Protein AF-F9RH18-F1 (afdb_monomer_lite)

pLDDT: mean 85.63, std 12.44, range [59.16, 97.5]

Sequence (77 aa):
SLTIDADGNWVYNVDNADVQYLAQDETKVETFTVASMDGTTHDIVITITGINDSAVISGDAVGAVTEDDTAPVLTDS

Secondary structure (DSSP, 8-state):
-EEE-TTS-EEE---GGGTTTPPTT-EEEEEEEEE-TTS-EEEEEEEEE--PPPP---S----------S-------

Foldseek 3Di:
DKDADLVGDMDDDDDPVVVQVAEAQRKDKDWDWDAHPVRDIDIDIDIDGDYDDDDDDDDPPDDDDDPPCPDDPDDDD

Radius of gyration: 29.02 Å; chains: 1; bounding box: 68×26×77 Å

Structure (mmCIF, N/CA/C/O backbone):
data_AF-F9RH18-F1
#
_entry.id   AF-F9RH18-F1
#
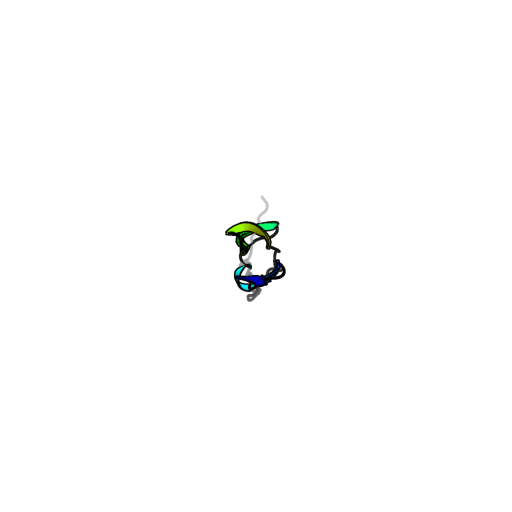loop_
_atom_site.group_PDB
_atom_site.id
_atom_site.type_symbol
_atom_site.label_atom_id
_atom_site.label_alt_id
_atom_site.label_comp_id
_atom_site.label_asym_id
_atom_site.label_entity_id
_atom_site.label_seq_id
_atom_site.pdbx_PDB_ins_code
_atom_site.Cartn_x
_atom_site.Cartn_y
_atom_site.Cartn_z
_atom_site.occupancy
_atom_site.B_iso_or_equiv
_atom_site.auth_seq_id
_atom_site.auth_comp_id
_atom_site.auth_asym_id
_atom_site.auth_atom_id
_atom_site.pdbx_PDB_model_num
ATOM 1 N N . SER A 1 1 ? -7.330 -2.776 -0.968 1.00 90.06 1 SER A N 1
ATOM 2 C CA . SER A 1 1 ? -8.382 -2.732 0.068 1.00 90.06 1 SER A CA 1
ATOM 3 C C . SER A 1 1 ? -8.017 -3.670 1.205 1.00 90.06 1 SER A C 1
ATOM 5 O O . SER A 1 1 ? -7.270 -4.618 0.988 1.00 90.06 1 SER A O 1
ATOM 7 N N . LEU A 1 2 ? -8.533 -3.403 2.407 1.00 95.56 2 LEU A N 1
ATOM 8 C CA . LEU A 1 2 ? -8.363 -4.261 3.578 1.00 95.56 2 LEU A CA 1
ATOM 9 C C . LEU A 1 2 ? -9.732 -4.588 4.181 1.00 95.56 2 LEU A C 1
ATOM 11 O O . LEU A 1 2 ? -10.582 -3.706 4.303 1.00 95.56 2 LEU A O 1
ATOM 15 N N . THR A 1 3 ? -9.935 -5.847 4.551 1.00 95.38 3 THR A N 1
ATOM 16 C CA . THR A 1 3 ? -11.111 -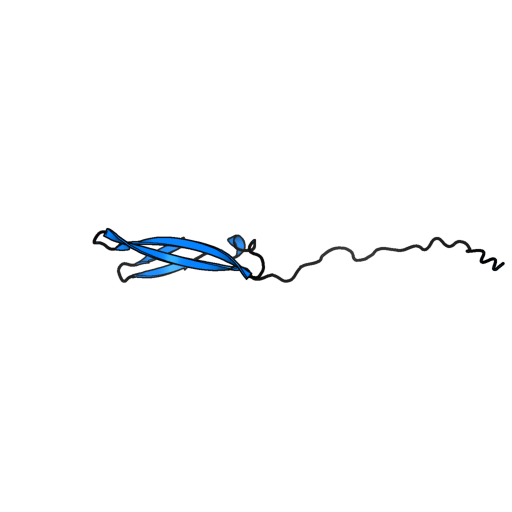6.326 5.291 1.00 95.38 3 THR A CA 1
ATOM 17 C C . THR A 1 3 ? -10.654 -7.047 6.548 1.00 95.38 3 THR A C 1
ATOM 19 O O . THR A 1 3 ? -9.662 -7.766 6.486 1.00 95.38 3 THR A O 1
ATOM 22 N N . ILE A 1 4 ? -11.378 -6.892 7.657 1.00 95.44 4 ILE A N 1
ATOM 23 C CA . ILE A 1 4 ? -11.120 -7.570 8.933 1.00 95.44 4 ILE A CA 1
ATOM 24 C C . ILE A 1 4 ? -12.428 -8.161 9.474 1.00 95.44 4 ILE A C 1
ATOM 26 O O . ILE A 1 4 ? -13.481 -7.535 9.331 1.00 95.44 4 ILE A O 1
ATOM 30 N N . ASP A 1 5 ? -12.380 -9.365 10.040 1.00 94.50 5 ASP A N 1
ATOM 31 C CA . ASP A 1 5 ? -13.526 -10.014 10.681 1.00 94.50 5 ASP A CA 1
ATOM 32 C C . ASP A 1 5 ? -13.564 -9.783 12.204 1.00 94.50 5 ASP A C 1
ATOM 34 O O . ASP A 1 5 ? -12.685 -9.146 12.786 1.00 94.50 5 ASP A O 1
ATOM 38 N N . ALA A 1 6 ? -14.621 -10.277 12.855 1.00 91.50 6 ALA A N 1
ATOM 39 C CA . ALA A 1 6 ? -14.822 -10.107 14.295 1.00 91.50 6 ALA A CA 1
ATOM 40 C C . ALA A 1 6 ? -13.806 -10.880 15.159 1.00 91.50 6 ALA A C 1
ATOM 42 O O . ALA A 1 6 ? -13.606 -10.516 16.317 1.00 91.50 6 ALA A O 1
ATOM 43 N N . ASP A 1 7 ? -13.169 -11.913 14.602 1.00 92.31 7 ASP A N 1
ATOM 44 C CA . ASP A 1 7 ? -12.128 -12.704 15.265 1.00 92.31 7 ASP A CA 1
ATOM 45 C C . ASP A 1 7 ? -10.732 -12.070 15.087 1.00 92.31 7 ASP A C 1
ATOM 47 O O . ASP A 1 7 ? -9.756 -12.517 15.692 1.00 92.31 7 ASP A O 1
ATOM 51 N N . GLY A 1 8 ? -10.634 -10.999 14.289 1.00 91.50 8 GLY A N 1
ATOM 52 C CA . GLY A 1 8 ? -9.407 -10.257 14.015 1.00 91.50 8 GLY A CA 1
ATOM 53 C C . GLY A 1 8 ? -8.619 -10.770 12.809 1.00 91.50 8 GLY A C 1
ATOM 54 O O . GLY A 1 8 ? -7.505 -10.292 12.572 1.00 91.50 8 GLY A O 1
ATOM 55 N N . ASN A 1 9 ? -9.161 -11.705 12.022 1.00 94.56 9 ASN A N 1
ATOM 56 C CA . ASN A 1 9 ? -8.524 -12.127 10.778 1.00 94.56 9 ASN A CA 1
ATOM 57 C C . ASN A 1 9 ? -8.716 -11.041 9.725 1.00 94.56 9 ASN A C 1
ATOM 59 O O . ASN A 1 9 ? -9.833 -10.575 9.493 1.00 94.56 9 ASN A O 1
ATOM 63 N N . TRP A 1 10 ? -7.633 -10.657 9.056 1.00 96.81 10 TRP A N 1
ATOM 64 C CA . TRP A 1 10 ? -7.664 -9.627 8.027 1.00 96.81 10 TRP A CA 1
ATOM 65 C C . TRP A 1 10 ? -7.087 -10.121 6.706 1.00 96.81 10 TRP A C 1
ATOM 67 O O . TRP A 1 10 ? -6.217 -10.989 6.655 1.00 96.81 10 TRP A O 1
ATOM 77 N N . VAL A 1 11 ? -7.592 -9.540 5.623 1.00 96.56 11 VAL A N 1
ATOM 78 C CA . VAL A 1 11 ? -7.150 -9.792 4.252 1.00 96.56 11 VAL A CA 1
ATOM 79 C C . VAL A 1 11 ? -6.862 -8.451 3.596 1.00 96.56 11 VAL A C 1
ATOM 81 O O . VAL A 1 11 ? -7.697 -7.546 3.625 1.00 96.56 11 VAL A O 1
ATOM 84 N N . TYR A 1 12 ? -5.679 -8.339 3.000 1.00 96.88 12 TYR A N 1
ATOM 85 C CA . TYR A 1 12 ? -5.278 -7.217 2.163 1.00 96.88 12 TYR A CA 1
ATOM 86 C C . TYR A 1 12 ? -5.244 -7.661 0.701 1.00 96.88 12 TYR A C 1
ATOM 88 O O . TYR A 1 12 ? -4.697 -8.718 0.390 1.00 96.88 12 TYR A O 1
ATOM 96 N N . ASN A 1 13 ? -5.812 -6.853 -0.191 1.00 95.62 13 ASN A N 1
ATOM 97 C CA . ASN A 1 13 ? -5.816 -7.121 -1.624 1.00 95.62 13 ASN A CA 1
ATOM 98 C C . ASN A 1 13 ? -5.490 -5.846 -2.406 1.00 95.62 13 ASN A C 1
ATOM 100 O O . ASN A 1 13 ? -6.121 -4.810 -2.192 1.00 95.62 13 ASN A O 1
ATOM 104 N N . VAL A 1 14 ? -4.553 -5.924 -3.343 1.00 95.25 14 VAL A N 1
ATOM 105 C CA . VAL A 1 14 ? -4.197 -4.844 -4.272 1.00 95.25 14 VAL A CA 1
ATOM 106 C C . VAL A 1 14 ? -4.072 -5.442 -5.667 1.00 95.25 14 VAL A C 1
ATOM 108 O O . VAL A 1 14 ? -3.611 -6.576 -5.799 1.00 95.25 14 VAL A O 1
ATOM 111 N N . ASP A 1 15 ? -4.549 -4.735 -6.692 1.00 94.62 15 ASP A N 1
ATOM 112 C CA . ASP A 1 15 ? -4.330 -5.174 -8.069 1.00 94.62 15 ASP A CA 1
ATOM 113 C C . ASP A 1 15 ? -2.852 -4.970 -8.412 1.00 94.62 15 ASP A C 1
ATOM 115 O O . ASP A 1 15 ? -2.278 -3.918 -8.126 1.00 94.62 15 ASP A O 1
ATOM 119 N N . ASN A 1 16 ? -2.233 -5.971 -9.035 1.00 90.75 16 ASN A N 1
ATOM 120 C CA . ASN A 1 16 ? -0.855 -5.855 -9.483 1.00 90.75 16 ASN A CA 1
ATOM 121 C C . ASN A 1 16 ? -0.698 -4.677 -10.455 1.00 90.75 16 ASN A C 1
ATOM 123 O O . ASN A 1 16 ? 0.279 -3.940 -10.366 1.00 90.75 16 ASN A O 1
ATOM 127 N N . ALA A 1 17 ? -1.685 -4.444 -11.328 1.00 93.50 17 ALA A N 1
ATOM 128 C CA . ALA A 1 17 ? -1.660 -3.341 -12.288 1.00 93.50 17 ALA A CA 1
ATOM 129 C C . ALA A 1 17 ? -1.526 -1.959 -11.620 1.00 93.50 17 ALA A C 1
ATOM 131 O O . ALA A 1 17 ? -0.885 -1.072 -12.184 1.00 93.50 17 ALA A O 1
ATOM 132 N N . ASP A 1 18 ? -2.062 -1.794 -10.408 1.00 93.62 18 ASP A N 1
ATOM 133 C CA . ASP A 1 18 ? -2.030 -0.530 -9.667 1.00 93.62 18 ASP A CA 1
ATOM 134 C C . ASP A 1 18 ? -0.671 -0.252 -9.007 1.00 93.62 18 ASP A C 1
ATOM 136 O O . ASP A 1 18 ? -0.429 0.875 -8.578 1.00 93.62 18 ASP A O 1
ATOM 140 N N . VAL A 1 19 ? 0.219 -1.247 -8.910 1.00 93.38 19 VAL A N 1
ATOM 141 C CA . VAL A 1 19 ? 1.535 -1.130 -8.248 1.00 93.38 19 VAL A CA 1
ATOM 142 C C . VAL A 1 19 ? 2.721 -1.295 -9.198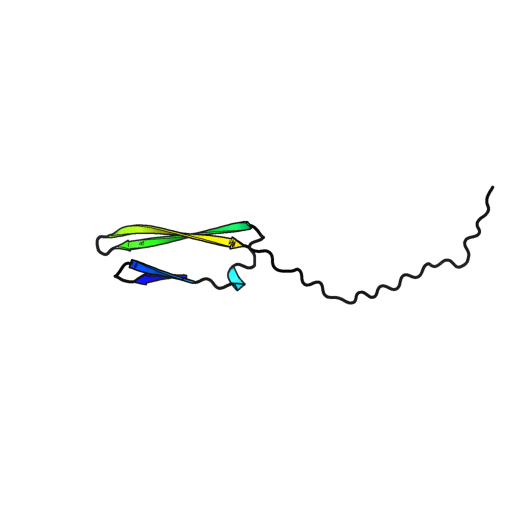 1.00 93.38 19 VAL A C 1
ATOM 144 O O . VAL A 1 19 ? 3.858 -1.100 -8.779 1.00 93.38 19 VAL A O 1
ATOM 147 N N . GLN A 1 20 ? 2.472 -1.547 -10.489 1.00 91.50 20 GLN A N 1
ATOM 148 C CA . GLN A 1 20 ? 3.501 -1.667 -11.537 1.00 91.50 20 GLN A CA 1
ATOM 149 C C . GLN A 1 20 ? 4.394 -0.427 -11.700 1.00 91.50 20 GLN A C 1
ATOM 151 O O . GLN A 1 20 ? 5.430 -0.496 -12.354 1.00 91.50 20 GLN A O 1
ATOM 156 N N . TYR A 1 21 ? 3.983 0.724 -11.165 1.00 91.12 21 TYR A N 1
ATOM 157 C CA . TYR A 1 21 ? 4.772 1.951 -11.236 1.00 91.12 21 TYR A CA 1
ATOM 158 C C . TYR A 1 21 ? 5.953 1.967 -10.254 1.00 91.12 21 TYR A C 1
ATOM 160 O O . TYR A 1 21 ? 6.828 2.817 -10.405 1.00 91.12 21 TYR A O 1
ATOM 168 N N . LEU A 1 22 ? 5.964 1.079 -9.250 1.00 92.75 22 LEU A N 1
ATOM 169 C CA . LEU A 1 22 ? 7.047 0.983 -8.275 1.00 92.75 22 LEU A CA 1
ATOM 170 C C . LEU A 1 22 ? 8.270 0.340 -8.928 1.00 92.75 22 LEU A C 1
ATOM 172 O O . LEU A 1 22 ? 8.208 -0.797 -9.399 1.00 92.75 22 LEU A O 1
ATOM 176 N N . ALA A 1 23 ? 9.392 1.054 -8.928 1.00 91.94 23 ALA A N 1
ATOM 177 C CA . ALA A 1 23 ? 10.661 0.516 -9.399 1.00 91.94 23 ALA A CA 1
ATOM 178 C C . ALA A 1 23 ? 11.185 -0.598 -8.475 1.00 91.94 23 ALA A C 1
ATOM 180 O O . ALA A 1 23 ? 10.680 -0.826 -7.374 1.00 91.94 23 ALA A O 1
ATOM 181 N N . GLN A 1 24 ? 12.247 -1.282 -8.909 1.00 91.38 24 GLN A N 1
ATOM 182 C CA . GLN A 1 24 ? 12.933 -2.256 -8.062 1.00 91.38 24 GLN A CA 1
ATOM 183 C C . GLN A 1 24 ? 13.352 -1.631 -6.730 1.00 91.38 24 GLN A C 1
ATOM 185 O O . GLN A 1 24 ? 13.992 -0.580 -6.704 1.00 91.38 24 GLN A O 1
ATOM 190 N N . ASP A 1 25 ? 12.988 -2.315 -5.645 1.00 92.06 25 ASP A N 1
ATOM 191 C CA . ASP A 1 25 ? 13.239 -1.923 -4.256 1.00 92.06 25 ASP A CA 1
ATOM 192 C C . ASP A 1 25 ? 12.542 -0.615 -3.822 1.00 92.06 25 ASP A C 1
ATOM 194 O O . ASP A 1 25 ? 12.677 -0.193 -2.670 1.00 92.06 25 ASP A O 1
ATOM 198 N N . GLU A 1 26 ? 11.743 0.014 -4.693 1.00 94.44 26 GLU A N 1
ATOM 199 C CA . GLU A 1 26 ? 10.870 1.118 -4.307 1.00 94.44 26 GLU A CA 1
ATOM 200 C C . GLU A 1 26 ? 9.744 0.583 -3.426 1.00 94.44 26 GLU A C 1
ATOM 202 O O . GLU A 1 26 ? 9.163 -0.471 -3.693 1.00 94.44 26 GLU A O 1
ATOM 207 N N . THR A 1 27 ? 9.431 1.313 -2.357 1.00 94.69 27 THR A N 1
ATOM 208 C CA . THR A 1 27 ? 8.417 0.883 -1.399 1.00 94.69 27 THR A CA 1
ATOM 209 C C . THR A 1 27 ? 7.261 1.857 -1.320 1.00 94.69 27 THR A C 1
ATOM 211 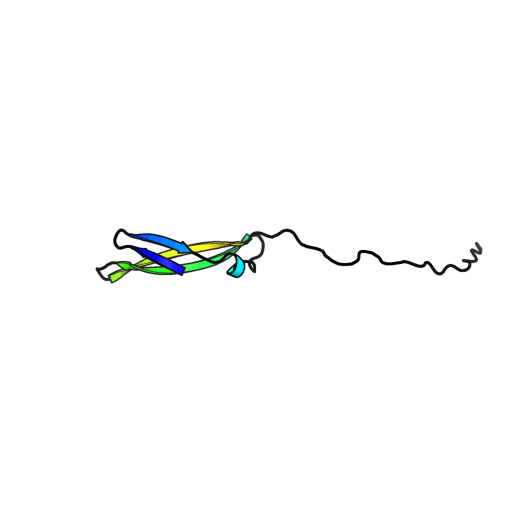O O . THR A 1 27 ? 7.434 3.077 -1.314 1.00 94.69 27 THR A O 1
ATOM 214 N N . LYS A 1 28 ? 6.064 1.294 -1.187 1.00 95.31 28 LYS A N 1
ATOM 215 C CA . LYS A 1 28 ? 4.864 2.017 -0.789 1.00 95.31 28 LYS A CA 1
ATOM 216 C C . LYS A 1 28 ? 4.344 1.446 0.514 1.00 95.31 28 LYS A C 1
ATOM 218 O O . LYS A 1 28 ? 4.160 0.239 0.640 1.00 95.31 28 LYS A O 1
ATOM 223 N N . VAL A 1 29 ? 4.089 2.334 1.464 1.00 96.69 29 VAL A N 1
ATOM 224 C CA . VAL A 1 29 ? 3.508 1.979 2.756 1.00 96.69 29 VAL A CA 1
ATOM 225 C C . VAL A 1 29 ? 2.045 2.394 2.769 1.00 96.69 29 VAL A C 1
ATOM 227 O O . VAL A 1 29 ? 1.717 3.541 2.465 1.00 96.69 29 VAL A O 1
ATOM 230 N N . GLU A 1 30 ? 1.172 1.463 3.135 1.00 96.31 30 GLU A N 1
ATOM 231 C CA . GLU A 1 30 ? -0.249 1.707 3.358 1.00 96.31 30 GLU A CA 1
ATOM 232 C C . GLU A 1 30 ? -0.601 1.378 4.809 1.00 96.31 30 GLU A C 1
ATOM 234 O O . GLU A 1 30 ? -0.271 0.303 5.309 1.00 96.31 30 GLU A O 1
ATOM 239 N N . THR A 1 31 ? -1.282 2.306 5.481 1.00 96.94 31 THR A N 1
ATOM 240 C CA . THR A 1 31 ? -1.724 2.133 6.869 1.00 96.94 31 THR A CA 1
ATOM 241 C C . THR A 1 31 ? -3.241 2.053 6.918 1.00 96.94 31 THR A C 1
ATOM 243 O O . THR A 1 31 ? -3.933 2.951 6.436 1.00 96.94 31 THR A O 1
ATOM 246 N N . PHE A 1 32 ? -3.757 0.993 7.537 1.00 95.88 32 PHE A N 1
ATOM 247 C CA . PHE A 1 32 ? -5.180 0.784 7.777 1.00 95.88 32 PHE A CA 1
ATOM 248 C C . PHE A 1 32 ? -5.447 0.769 9.280 1.00 95.88 32 PHE A C 1
ATOM 250 O O . PHE A 1 32 ? -5.031 -0.154 9.976 1.00 95.88 32 PHE A O 1
ATOM 257 N N . THR A 1 33 ? -6.161 1.776 9.776 1.00 96.19 33 THR A N 1
ATOM 258 C CA . THR A 1 33 ? -6.601 1.819 11.174 1.00 96.19 33 THR A CA 1
ATOM 259 C C . THR A 1 33 ? -7.890 1.016 11.334 1.00 96.19 33 THR A C 1
ATOM 261 O O . THR A 1 33 ? -8.900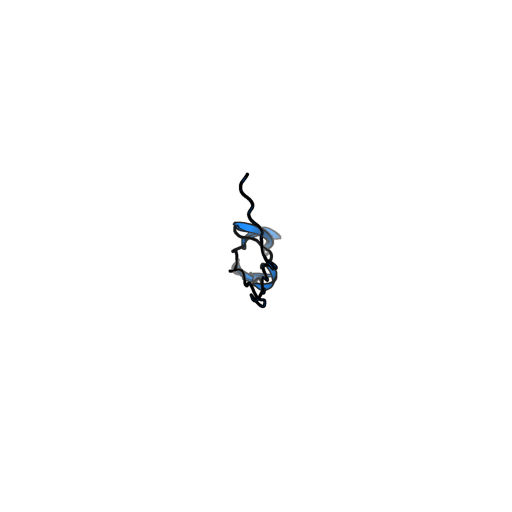 1.309 10.691 1.00 96.19 33 THR A O 1
ATOM 264 N N . VAL A 1 34 ? -7.863 0.010 12.204 1.00 94.50 34 VAL A N 1
ATOM 265 C CA . VAL A 1 34 ? -9.021 -0.801 12.602 1.00 94.50 34 VAL A CA 1
ATOM 266 C C . VAL A 1 34 ? -9.413 -0.482 14.042 1.00 94.50 34 VAL A C 1
ATOM 268 O O . VAL A 1 34 ? -8.579 -0.038 14.830 1.00 94.50 34 VAL A O 1
ATOM 271 N N . ALA A 1 35 ? -10.680 -0.699 14.393 1.00 94.19 35 ALA A N 1
ATOM 272 C CA . ALA A 1 35 ? -11.191 -0.481 15.743 1.00 94.19 35 ALA A CA 1
ATOM 273 C C . ALA A 1 35 ? -11.882 -1.743 16.270 1.00 94.19 35 ALA A C 1
ATOM 275 O O . ALA A 1 35 ? -12.650 -2.380 15.545 1.00 94.19 35 ALA A O 1
ATOM 276 N N . SER A 1 36 ? -11.629 -2.090 17.529 1.00 91.88 36 SER A N 1
ATOM 277 C CA . SER A 1 36 ? -12.380 -3.112 18.258 1.00 91.88 36 SER A CA 1
ATOM 278 C C . SER A 1 36 ? -13.722 -2.569 18.750 1.00 91.88 36 SER A C 1
ATOM 280 O O . SER A 1 36 ? -13.999 -1.370 18.714 1.00 91.88 36 SER A O 1
ATOM 282 N N . MET A 1 37 ? -14.583 -3.467 19.239 1.00 90.31 37 MET A N 1
ATOM 283 C CA . MET A 1 37 ? -15.928 -3.111 19.709 1.00 90.31 37 MET A CA 1
ATOM 284 C C . MET A 1 37 ? -15.931 -2.141 20.903 1.00 90.31 37 MET A C 1
ATOM 286 O O . MET A 1 37 ? -16.897 -1.406 21.093 1.00 90.31 37 MET A O 1
ATOM 290 N N . ASP A 1 38 ? -14.862 -2.120 21.698 1.00 92.06 38 ASP A N 1
ATOM 291 C CA . ASP A 1 38 ? -14.669 -1.171 22.801 1.00 92.06 38 ASP A CA 1
ATOM 292 C C . ASP A 1 38 ? -14.141 0.205 22.342 1.00 92.06 38 ASP A C 1
ATOM 294 O O . ASP A 1 38 ? -13.973 1.105 23.163 1.00 92.06 38 ASP A O 1
ATOM 298 N N . GLY A 1 39 ? -13.906 0.386 21.037 1.00 91.31 39 GLY A N 1
ATOM 299 C CA . GLY A 1 39 ? -13.381 1.612 20.440 1.00 91.31 39 GLY A CA 1
ATOM 300 C C . GLY A 1 39 ? -11.855 1.724 20.450 1.00 91.31 39 GLY A C 1
ATOM 301 O O . GLY A 1 39 ? -11.334 2.730 19.966 1.00 91.31 39 GLY A O 1
ATOM 302 N N . THR A 1 40 ? -11.127 0.725 20.959 1.00 95.31 40 THR A N 1
ATOM 303 C CA . THR A 1 40 ? -9.659 0.699 20.887 1.00 95.31 40 THR A CA 1
ATOM 304 C C . THR A 1 40 ? -9.201 0.560 19.434 1.00 95.31 40 THR A C 1
ATOM 306 O O . THR A 1 40 ? -9.701 -0.280 18.689 1.00 95.31 40 THR A O 1
ATOM 309 N N . THR A 1 41 ? -8.251 1.393 19.006 1.00 97.06 41 THR A N 1
ATOM 310 C CA . THR A 1 41 ? -7.748 1.406 17.625 1.00 97.06 41 THR A CA 1
ATOM 311 C C . THR A 1 41 ? -6.392 0.727 17.491 1.00 97.06 41 THR A C 1
ATOM 313 O O . THR A 1 41 ? -5.531 0.877 18.359 1.00 97.06 41 THR A O 1
ATOM 316 N N . HIS A 1 42 ? -6.167 0.070 16.356 1.00 95.62 42 HIS A N 1
ATOM 317 C CA . HIS A 1 42 ? -4.891 -0.528 15.975 1.00 95.62 42 HIS A CA 1
ATOM 318 C C . HIS A 1 42 ? -4.573 -0.239 14.508 1.00 95.62 42 HIS A C 1
ATOM 320 O O . HIS A 1 42 ? -5.462 -0.288 13.661 1.00 95.62 42 HIS A O 1
ATOM 326 N N . ASP A 1 43 ? -3.301 0.014 14.207 1.00 97.50 43 ASP A N 1
ATOM 327 C CA . ASP A 1 43 ? -2.838 0.241 12.840 1.00 97.50 43 ASP A CA 1
ATOM 328 C C . ASP A 1 43 ? -2.253 -1.040 12.242 1.00 97.50 43 ASP A C 1
ATOM 330 O O . ASP A 1 43 ? -1.364 -1.672 12.817 1.00 97.50 43 ASP A O 1
ATOM 334 N N . ILE A 1 44 ? -2.730 -1.396 11.053 1.00 95.94 44 ILE A N 1
ATOM 335 C CA . ILE A 1 44 ? -2.156 -2.433 10.197 1.00 95.94 44 ILE A CA 1
ATOM 336 C C . ILE A 1 44 ? -1.313 -1.728 9.137 1.00 95.94 44 ILE A C 1
ATOM 338 O O . ILE A 1 44 ? -1.842 -0.969 8.325 1.00 95.94 44 ILE A O 1
ATOM 342 N N . VAL A 1 45 ? -0.003 -1.977 9.149 1.00 96.81 45 VAL A N 1
ATOM 343 C CA . VAL A 1 45 ? 0.958 -1.365 8.222 1.00 96.81 45 VAL A CA 1
ATOM 344 C C . VAL A 1 45 ? 1.370 -2.391 7.174 1.00 96.81 45 VAL A C 1
ATOM 346 O O . VAL A 1 45 ? 1.955 -3.422 7.503 1.00 96.81 45 VAL A O 1
ATOM 349 N N . ILE A 1 46 ? 1.067 -2.103 5.912 1.00 96.19 46 ILE A N 1
ATOM 350 C CA . ILE A 1 46 ? 1.412 -2.928 4.756 1.00 96.19 46 ILE A CA 1
ATOM 351 C C . ILE A 1 46 ? 2.524 -2.237 3.973 1.00 96.19 46 ILE A C 1
ATOM 353 O O . ILE A 1 46 ? 2.390 -1.074 3.598 1.00 96.19 46 ILE A O 1
ATOM 357 N N . THR A 1 47 ? 3.602 -2.968 3.692 1.00 96.25 47 THR A N 1
ATOM 358 C CA . THR A 1 47 ? 4.691 -2.508 2.822 1.00 96.25 47 THR A CA 1
ATOM 359 C C . THR A 1 47 ? 4.644 -3.278 1.512 1.00 96.25 47 THR A C 1
ATOM 361 O O . THR A 1 47 ? 4.770 -4.501 1.500 1.00 96.25 47 THR A O 1
ATOM 364 N N . ILE A 1 48 ? 4.475 -2.553 0.413 1.00 94.88 48 ILE A N 1
ATOM 365 C CA . ILE A 1 48 ? 4.541 -3.062 -0.954 1.00 94.88 48 ILE A CA 1
ATOM 366 C C . ILE A 1 48 ? 5.937 -2.743 -1.481 1.00 94.88 48 ILE A C 1
ATOM 368 O O . ILE A 1 48 ? 6.342 -1.583 -1.427 1.00 94.88 48 ILE A O 1
ATOM 372 N N . THR A 1 49 ? 6.651 -3.743 -1.992 1.00 93.44 49 THR A N 1
ATOM 373 C CA . THR A 1 49 ? 7.979 -3.569 -2.597 1.00 93.44 49 THR A CA 1
ATOM 374 C C . THR A 1 49 ? 7.895 -3.856 -4.088 1.00 93.44 49 THR A C 1
ATOM 376 O O . THR A 1 49 ? 7.463 -4.940 -4.480 1.00 93.44 49 THR A O 1
ATOM 379 N N . GLY A 1 50 ? 8.303 -2.887 -4.903 1.00 91.94 50 GLY A N 1
ATOM 380 C CA . GLY A 1 50 ? 8.363 -3.021 -6.350 1.00 91.94 50 GLY A CA 1
ATOM 381 C C . GLY A 1 50 ? 9.462 -3.982 -6.798 1.00 91.94 50 GLY A C 1
ATOM 382 O O . GLY A 1 50 ? 10.535 -4.081 -6.193 1.00 91.94 50 GLY A O 1
ATOM 383 N N . ILE A 1 51 ? 9.187 -4.684 -7.892 1.00 89.06 51 ILE A N 1
ATOM 384 C CA . ILE A 1 51 ? 10.155 -5.497 -8.628 1.00 89.06 51 ILE A CA 1
ATOM 385 C C . ILE A 1 51 ? 10.253 -4.940 -10.046 1.00 89.06 51 ILE A C 1
ATOM 387 O O . ILE A 1 51 ? 9.259 -4.478 -10.597 1.00 89.06 51 ILE A O 1
ATOM 391 N N . ASN A 1 52 ? 11.444 -4.966 -10.643 1.00 80.00 52 ASN A N 1
ATOM 392 C CA . ASN A 1 52 ? 11.568 -4.563 -12.039 1.00 80.00 52 ASN A CA 1
ATOM 393 C C . ASN A 1 52 ? 11.087 -5.698 -12.944 1.00 80.00 52 AS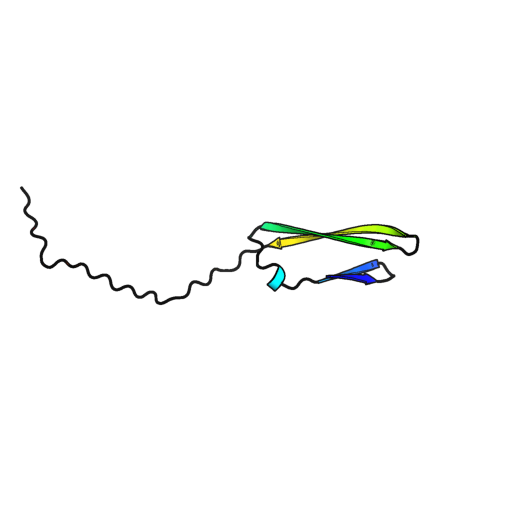N A C 1
ATOM 395 O O . ASN A 1 52 ? 11.586 -6.823 -12.845 1.00 80.00 52 ASN A O 1
ATOM 399 N N . ASP A 1 53 ? 10.174 -5.384 -13.854 1.00 70.25 53 ASP A N 1
ATOM 400 C CA . ASP A 1 53 ? 9.833 -6.289 -14.941 1.00 70.25 53 ASP A CA 1
ATOM 401 C C . ASP A 1 53 ? 10.903 -6.263 -16.036 1.00 70.25 53 ASP A C 1
ATOM 403 O O . ASP A 1 53 ? 11.674 -5.311 -16.195 1.00 70.25 53 ASP A O 1
ATOM 407 N N . SER A 1 54 ? 10.972 -7.342 -16.816 1.00 72.00 54 SER A N 1
ATOM 408 C CA . SER A 1 54 ? 11.890 -7.399 -17.951 1.00 72.00 54 SER A CA 1
ATOM 409 C C . SER A 1 54 ? 11.476 -6.381 -19.014 1.00 72.00 54 SER A C 1
ATOM 411 O O . SER A 1 54 ? 10.313 -6.322 -19.415 1.00 72.00 54 SER A O 1
ATOM 413 N N . ALA A 1 55 ? 12.434 -5.586 -19.494 1.00 67.25 55 ALA A N 1
ATOM 414 C CA . ALA A 1 55 ? 12.168 -4.603 -20.533 1.00 67.25 55 ALA A CA 1
ATOM 415 C C . ALA A 1 55 ? 11.731 -5.296 -21.833 1.00 67.25 55 ALA A C 1
ATOM 417 O O . ALA A 1 55 ? 12.434 -6.157 -22.363 1.00 67.25 55 ALA A O 1
ATOM 418 N N . VAL A 1 56 ? 10.594 -4.873 -22.386 1.00 75.06 56 VAL A N 1
ATOM 419 C CA . VAL A 1 56 ? 10.138 -5.307 -23.709 1.00 75.06 56 VAL A CA 1
ATOM 420 C C . VAL A 1 56 ? 10.573 -4.263 -24.733 1.00 75.06 56 VAL A C 1
ATOM 422 O O . VAL A 1 56 ? 9.951 -3.211 -24.868 1.00 75.06 56 VAL A O 1
ATOM 425 N N . ILE A 1 57 ? 11.655 -4.545 -25.460 1.00 71.44 57 ILE A N 1
ATOM 426 C CA . ILE A 1 57 ? 12.076 -3.737 -26.613 1.00 71.44 57 ILE A CA 1
ATOM 427 C C . ILE A 1 57 ? 11.374 -4.292 -27.856 1.00 71.44 57 ILE A C 1
ATOM 429 O O . ILE A 1 57 ? 11.509 -5.472 -28.173 1.00 71.44 57 ILE A O 1
ATOM 433 N N . SER A 1 58 ? 10.628 -3.445 -28.564 1.00 79.69 58 SER A N 1
ATOM 434 C CA . SER A 1 58 ? 9.982 -3.777 -29.841 1.00 79.69 58 SER A CA 1
ATOM 435 C C . SER A 1 58 ? 10.264 -2.689 -30.883 1.00 79.69 58 SER A C 1
ATOM 437 O O . SER A 1 58 ? 10.528 -1.542 -30.525 1.00 79.69 58 SER A O 1
ATOM 439 N N . GLY A 1 59 ? 10.255 -3.062 -32.165 1.00 76.75 59 GLY A N 1
ATOM 440 C CA . GLY A 1 59 ? 10.569 -2.188 -33.301 1.00 76.75 59 GLY A CA 1
ATOM 441 C C . GLY A 1 59 ? 11.359 -2.922 -34.390 1.00 76.75 59 GLY A C 1
ATOM 442 O O . GLY A 1 59 ? 11.957 -3.966 -34.129 1.00 76.75 59 GLY A O 1
ATOM 443 N N . ASP A 1 60 ? 11.360 -2.385 -35.611 1.00 72.88 60 ASP A N 1
ATOM 444 C CA . ASP A 1 60 ? 12.194 -2.909 -36.694 1.00 72.88 60 ASP A CA 1
ATOM 445 C C . ASP A 1 60 ? 13.665 -2.579 -36.415 1.00 72.88 60 ASP A C 1
ATOM 447 O O . ASP A 1 60 ? 14.081 -1.422 -36.446 1.00 72.88 60 ASP A O 1
ATOM 451 N N . ALA A 1 61 ? 14.481 -3.606 -36.175 1.00 63.00 61 ALA A N 1
ATOM 452 C CA . ALA A 1 61 ? 15.930 -3.478 -35.998 1.00 63.00 61 ALA A CA 1
ATOM 453 C C . ALA A 1 61 ? 16.685 -3.306 -37.334 1.00 63.00 61 ALA A C 1
ATOM 455 O O . ALA A 1 61 ? 17.856 -3.668 -37.445 1.00 63.00 61 ALA A O 1
ATOM 456 N N . VAL A 1 62 ? 16.016 -2.804 -38.377 1.00 68.38 62 VAL A N 1
ATOM 457 C CA . VAL A 1 62 ? 16.583 -2.681 -39.723 1.00 68.38 62 VAL A CA 1
ATOM 458 C C . VAL A 1 62 ? 16.892 -1.216 -40.001 1.00 68.38 62 VAL A C 1
ATOM 460 O O . VAL A 1 62 ? 16.054 -0.459 -40.480 1.00 68.38 62 VAL A O 1
ATOM 463 N N . GLY A 1 63 ? 18.126 -0.822 -39.700 1.00 65.06 63 GLY A N 1
ATOM 464 C CA . GLY A 1 63 ? 18.736 0.387 -40.240 1.00 65.06 63 GLY A CA 1
ATOM 465 C C . GLY A 1 63 ? 19.694 -0.004 -41.359 1.00 65.06 63 GLY A C 1
ATOM 466 O O . GLY A 1 63 ? 20.664 -0.716 -41.110 1.00 65.06 63 GLY A O 1
ATOM 467 N N . ALA A 1 64 ? 19.438 0.436 -42.590 1.00 74.94 64 ALA A N 1
ATOM 468 C CA . ALA A 1 64 ? 20.452 0.375 -43.635 1.00 74.94 64 ALA A CA 1
ATOM 469 C C . ALA A 1 64 ? 21.440 1.524 -43.400 1.00 74.94 64 ALA A C 1
ATOM 471 O O . ALA A 1 64 ? 21.059 2.691 -43.469 1.00 74.94 64 ALA A O 1
ATOM 472 N N . VAL A 1 65 ? 22.697 1.195 -43.105 1.00 72.69 65 VAL A N 1
ATOM 473 C CA . VAL A 1 65 ? 23.797 2.159 -43.193 1.00 72.69 65 VAL A CA 1
ATOM 474 C C . VAL A 1 65 ? 24.361 2.075 -44.605 1.00 72.69 65 VAL A C 1
ATOM 476 O O . VAL A 1 65 ? 24.747 1.004 -45.069 1.00 72.69 65 VAL A O 1
ATOM 479 N N . THR A 1 66 ? 24.345 3.189 -45.325 1.00 72.56 66 THR A N 1
ATOM 480 C CA . THR A 1 66 ? 25.074 3.320 -46.585 1.00 72.56 66 THR A CA 1
ATOM 481 C C . THR A 1 66 ? 26.271 4.200 -46.289 1.00 72.56 66 THR A C 1
ATOM 483 O O . THR A 1 66 ? 26.115 5.399 -46.072 1.00 72.56 66 THR A O 1
ATOM 486 N N . GLU A 1 67 ? 27.455 3.595 -46.225 1.00 71.62 67 GLU A N 1
ATOM 487 C CA . GLU A 1 67 ? 28.696 4.351 -46.355 1.00 71.62 67 GLU A CA 1
ATOM 488 C C . GLU A 1 67 ? 28.726 4.854 -47.800 1.00 71.62 67 GLU A C 1
ATOM 490 O O . GLU A 1 67 ? 28.944 4.084 -48.735 1.00 71.62 67 GLU A O 1
ATOM 495 N N . ASP A 1 68 ? 28.375 6.126 -48.000 1.00 68.62 68 ASP A N 1
ATOM 496 C CA . ASP A 1 68 ? 28.604 6.792 -49.278 1.00 68.62 68 ASP A CA 1
ATOM 497 C C . ASP A 1 68 ? 30.099 7.064 -49.378 1.00 68.62 68 ASP A C 1
ATOM 499 O O . ASP A 1 68 ? 30.593 8.125 -48.996 1.00 68.62 68 ASP A O 1
ATOM 503 N N . ASP A 1 69 ? 30.827 6.046 -49.818 1.00 61.16 69 ASP A N 1
ATOM 504 C CA . ASP A 1 69 ? 32.195 6.215 -50.249 1.00 61.16 69 ASP A CA 1
ATOM 505 C C . ASP A 1 69 ? 32.297 5.878 -51.730 1.00 61.16 69 ASP A C 1
ATOM 507 O O . ASP A 1 69 ? 32.495 4.736 -52.150 1.00 61.16 69 ASP A O 1
ATOM 511 N N . THR A 1 70 ? 32.096 6.905 -52.551 1.00 60.34 70 THR A N 1
ATOM 512 C CA . THR A 1 70 ? 32.238 6.790 -54.002 1.00 60.34 70 THR A CA 1
ATOM 513 C C . THR A 1 70 ? 33.689 6.909 -54.482 1.00 60.34 70 THR A C 1
ATOM 515 O O . THR A 1 70 ? 33.910 6.731 -55.678 1.00 60.34 70 THR A O 1
ATOM 518 N N . ALA A 1 71 ? 34.662 7.135 -53.583 1.00 65.12 71 ALA A N 1
ATOM 519 C CA . ALA A 1 71 ? 36.100 6.837 -53.701 1.00 65.12 71 ALA A CA 1
ATOM 520 C C . ALA A 1 71 ? 36.880 7.729 -52.715 1.00 65.12 71 ALA A C 1
ATOM 522 O O . ALA A 1 71 ? 37.068 8.919 -53.007 1.00 65.12 71 ALA A O 1
ATOM 523 N N . PRO A 1 72 ? 37.445 7.204 -51.615 1.00 63.91 72 PRO A N 1
ATOM 524 C CA . PRO A 1 72 ? 38.310 8.004 -50.778 1.00 63.91 72 PRO A CA 1
ATOM 525 C C . PRO A 1 72 ? 39.671 8.014 -51.482 1.00 63.91 72 PRO A C 1
ATOM 527 O O . PRO A 1 72 ? 40.350 6.995 -51.624 1.00 63.91 72 PRO A O 1
ATOM 530 N N . VAL A 1 73 ? 40.077 9.164 -52.010 1.00 67.00 73 VAL A N 1
ATOM 531 C CA . VAL A 1 73 ? 41.434 9.317 -52.538 1.00 67.00 73 VAL A CA 1
ATOM 532 C C . VAL A 1 73 ? 42.367 9.500 -51.342 1.00 67.00 73 VAL A C 1
ATOM 534 O O . VAL A 1 73 ? 42.483 10.592 -50.791 1.00 67.00 73 VAL A O 1
ATOM 537 N N . LEU A 1 74 ? 43.019 8.418 -50.921 1.00 68.00 74 LEU A N 1
ATOM 538 C CA . LEU A 1 74 ? 44.061 8.447 -49.896 1.00 68.00 74 LEU A CA 1
ATOM 539 C C . LEU A 1 74 ? 45.367 8.896 -50.565 1.00 68.00 74 LEU A C 1
ATOM 541 O O . LEU A 1 74 ? 46.080 8.081 -51.150 1.00 68.00 74 LEU A O 1
ATOM 545 N N . THR A 1 75 ? 45.686 10.190 -50.505 1.00 65.06 75 THR A N 1
ATOM 546 C CA . THR A 1 75 ? 47.054 10.664 -50.764 1.00 65.06 75 THR A CA 1
ATOM 547 C C . THR A 1 75 ? 47.800 10.745 -49.443 1.00 65.06 75 THR A C 1
ATOM 549 O O . THR A 1 75 ? 47.562 11.661 -48.656 1.00 65.06 75 THR A O 1
ATOM 552 N N . ASP A 1 76 ? 48.692 9.791 -49.201 1.00 59.16 76 ASP A N 1
ATOM 553 C CA . ASP A 1 76 ? 49.735 9.958 -48.190 1.00 59.16 76 ASP A CA 1
ATOM 554 C C . ASP A 1 76 ? 50.740 11.015 -48.691 1.00 59.16 76 ASP A C 1
ATOM 556 O O . ASP A 1 76 ? 51.017 11.070 -49.895 1.00 59.16 76 ASP A O 1
ATOM 560 N N . SER A 1 77 ? 51.209 11.898 -47.804 1.00 62.44 77 SER A N 1
ATOM 561 C CA . SER A 1 77 ? 52.155 12.992 -48.114 1.00 62.44 77 SER A CA 1
ATOM 562 C C . SER A 1 77 ? 53.519 12.732 -47.497 1.00 62.44 77 SER A C 1
ATOM 564 O O . SER A 1 77 ? 53.549 12.380 -46.300 1.00 62.44 77 SER A O 1
#